Protein AF-A0A849FZ26-F1 (afdb_monomer_lite)

Sequence (110 aa):
MVIPSGFLFALLTAVLVIFGDTLIKVAADRATLSSPPMFAGMALYAISAICWYYTMRHAGLAEGAVAFSMLSLIALCLIGATIFGEPIGIRQAFGMIFALAAMFFMSQQA

pLDDT: mean 91.32, std 11.0, range [39.94, 98.19]

Radius of gyration: 15.11 Å; chains: 1; bounding box: 40×35×39 Å

Structure (mmCIF, N/CA/C/O backbone):
data_AF-A0A849FZ26-F1
#
_entry.id   AF-A0A849FZ26-F1
#
loop_
_atom_site.group_PDB
_atom_site.id
_atom_site.type_symbol
_atom_site.label_atom_id
_atom_site.label_alt_id
_atom_site.label_comp_id
_atom_site.label_asym_id
_atom_site.label_entity_id
_atom_site.label_seq_id
_atom_site.pdbx_PDB_ins_code
_atom_site.Cartn_x
_atom_site.Cartn_y
_atom_site.Cartn_z
_atom_site.occupancy
_atom_site.B_iso_or_equiv
_atom_site.auth_seq_id
_atom_site.auth_comp_id
_atom_site.auth_asym_id
_atom_site.auth_atom_id
_atom_site.pdbx_PDB_model_num
ATOM 1 N N . MET A 1 1 ? -25.762 1.364 9.727 1.00 39.94 1 MET A N 1
ATOM 2 C CA . MET A 1 1 ? -24.341 0.989 9.867 1.00 39.94 1 MET A CA 1
ATOM 3 C C . MET A 1 1 ? -23.520 2.193 9.433 1.00 39.94 1 MET A C 1
ATOM 5 O O . MET A 1 1 ? -23.359 2.414 8.242 1.00 39.94 1 MET A O 1
ATOM 9 N N . VAL A 1 2 ? -23.165 3.072 10.371 1.00 42.44 2 VAL A N 1
ATOM 10 C CA . VAL A 1 2 ? -22.386 4.280 10.057 1.00 42.44 2 VAL A CA 1
ATOM 11 C C . VAL A 1 2 ? -20.943 3.822 9.927 1.00 42.44 2 VAL A C 1
ATOM 13 O O . VAL A 1 2 ? -20.394 3.342 10.910 1.00 42.44 2 VAL A O 1
ATOM 16 N N . ILE A 1 3 ? -20.356 3.890 8.732 1.00 55.34 3 ILE A N 1
ATOM 17 C CA . ILE A 1 3 ? -18.913 3.682 8.570 1.00 55.34 3 ILE A CA 1
ATOM 18 C C . ILE A 1 3 ? -18.239 4.832 9.332 1.00 55.34 3 ILE A C 1
ATOM 20 O O . ILE A 1 3 ? -18.472 5.986 8.960 1.00 55.34 3 ILE A O 1
ATOM 24 N N . PRO A 1 4 ? -17.457 4.574 10.397 1.00 68.56 4 PRO A N 1
ATOM 25 C CA . PRO A 1 4 ? -16.692 5.624 11.059 1.00 68.56 4 PRO A CA 1
ATOM 26 C C . PRO A 1 4 ? -15.845 6.335 10.007 1.00 68.56 4 PRO A C 1
ATOM 28 O O . PRO A 1 4 ? -15.133 5.680 9.244 1.00 68.56 4 PRO A O 1
ATOM 31 N N . SER A 1 5 ? -15.941 7.661 9.928 1.00 72.38 5 SER A N 1
ATOM 32 C CA . SER A 1 5 ? -15.309 8.468 8.874 1.00 72.38 5 SER A CA 1
ATOM 33 C C . SER A 1 5 ? -13.808 8.188 8.708 1.00 72.38 5 SER A C 1
ATOM 35 O O . SER A 1 5 ? -13.283 8.333 7.607 1.00 72.38 5 SER A O 1
ATOM 37 N N . GLY A 1 6 ? -13.127 7.709 9.755 1.00 77.94 6 GLY A N 1
ATOM 38 C CA . GLY A 1 6 ? -11.732 7.270 9.699 1.00 77.94 6 GLY A CA 1
ATOM 39 C C . GLY A 1 6 ? -11.474 6.088 8.761 1.00 77.94 6 GLY A C 1
ATOM 40 O O . GLY A 1 6 ? -10.494 6.120 8.022 1.00 77.94 6 GLY A O 1
ATOM 41 N N . PHE A 1 7 ? -12.361 5.089 8.691 1.00 84.56 7 PHE A N 1
ATOM 42 C CA . PHE A 1 7 ? -12.164 3.940 7.792 1.00 84.56 7 PHE A CA 1
ATOM 43 C C . PHE A 1 7 ? -12.295 4.316 6.315 1.00 84.56 7 PHE A C 1
ATOM 45 O O . PHE A 1 7 ? -11.641 3.709 5.469 1.00 84.56 7 PHE A O 1
ATOM 52 N N . LEU A 1 8 ? -13.093 5.340 5.997 1.00 88.94 8 LEU A N 1
ATOM 53 C CA . LEU A 1 8 ? -13.171 5.863 4.635 1.00 88.94 8 LEU A CA 1
ATOM 54 C C . LEU A 1 8 ? -11.832 6.475 4.209 1.00 88.94 8 LEU A C 1
ATOM 56 O O . LEU A 1 8 ? -11.341 6.185 3.120 1.00 88.94 8 LEU A O 1
ATOM 60 N N . PHE A 1 9 ? -11.218 7.285 5.073 1.00 91.69 9 PHE A N 1
ATOM 61 C CA . PHE A 1 9 ? -9.899 7.843 4.789 1.00 91.69 9 PHE A CA 1
ATOM 62 C C . PHE A 1 9 ? -8.817 6.760 4.740 1.00 91.69 9 PHE A C 1
ATOM 64 O O . PHE A 1 9 ? -7.974 6.820 3.850 1.00 91.69 9 PHE A O 1
ATOM 71 N N . ALA A 1 10 ? -8.890 5.731 5.594 1.00 92.00 10 ALA A N 1
ATOM 72 C CA . ALA A 1 10 ? -7.970 4.593 5.548 1.00 92.00 10 ALA A CA 1
ATOM 73 C C . ALA A 1 10 ? -8.068 3.838 4.213 1.00 92.00 10 ALA A C 1
ATOM 75 O O . ALA A 1 10 ? -7.047 3.466 3.635 1.00 92.00 10 ALA A O 1
ATOM 76 N N . LEU A 1 11 ? -9.288 3.661 3.696 1.00 93.75 11 LEU A N 1
ATOM 77 C CA . LEU A 1 11 ? -9.526 3.077 2.378 1.00 93.75 11 LEU A CA 1
ATOM 78 C C . LEU A 1 11 ? -8.936 3.944 1.262 1.00 93.75 11 LEU A C 1
ATOM 80 O O . LEU A 1 11 ? -8.265 3.416 0.381 1.00 93.75 11 LEU A O 1
ATOM 84 N N . LEU A 1 12 ? -9.142 5.264 1.301 1.00 94.94 12 LEU A N 1
ATOM 85 C CA . LEU A 1 12 ? -8.554 6.181 0.317 1.00 94.94 12 LEU A CA 1
ATOM 86 C C . LEU A 1 12 ? -7.021 6.157 0.360 1.00 94.94 12 LEU A C 1
ATOM 88 O O . LEU A 1 12 ? -6.382 6.087 -0.690 1.00 94.94 12 LEU A O 1
ATOM 92 N N . THR A 1 13 ? -6.433 6.152 1.559 1.00 95.75 13 THR A N 1
ATOM 93 C CA . THR A 1 13 ? -4.989 5.974 1.748 1.00 95.75 13 THR A CA 1
ATOM 94 C C . THR A 1 13 ? -4.524 4.659 1.134 1.00 95.75 13 THR A C 1
ATOM 96 O O . THR A 1 13 ? -3.560 4.664 0.372 1.00 95.75 13 THR A O 1
ATOM 99 N N . ALA A 1 14 ? -5.218 3.551 1.415 1.00 96.81 14 ALA A N 1
ATOM 100 C CA . ALA A 1 14 ? -4.887 2.243 0.861 1.00 96.81 14 ALA A CA 1
ATOM 101 C C . ALA A 1 14 ? -4.932 2.262 -0.667 1.00 96.81 14 ALA A C 1
ATOM 103 O O . ALA A 1 14 ? -3.960 1.870 -1.295 1.00 96.81 14 ALA A O 1
ATOM 104 N N . VAL A 1 15 ? -5.999 2.788 -1.275 1.00 97.44 15 VAL A N 1
ATOM 105 C CA . VAL A 1 15 ? -6.120 2.888 -2.738 1.00 97.44 15 VAL A CA 1
ATOM 106 C C . VAL A 1 15 ? -4.938 3.653 -3.335 1.00 97.44 15 VAL A C 1
ATOM 108 O O . VAL A 1 15 ? -4.281 3.140 -4.239 1.00 97.44 15 VAL A O 1
ATOM 111 N N . LEU A 1 16 ? -4.623 4.844 -2.816 1.00 97.75 16 LEU A N 1
ATOM 112 C CA . LEU A 1 16 ? -3.503 5.646 -3.319 1.00 97.75 16 LEU A CA 1
ATOM 113 C C . LEU A 1 16 ? -2.163 4.913 -3.195 1.00 97.75 16 LEU A C 1
ATOM 115 O O . LEU A 1 16 ? -1.375 4.925 -4.140 1.00 97.75 16 LEU A O 1
ATOM 119 N N . VAL A 1 17 ? -1.923 4.255 -2.059 1.00 97.94 17 VAL A N 1
ATOM 120 C CA . VAL A 1 17 ? -0.701 3.473 -1.838 1.00 97.94 17 VAL A CA 1
ATOM 121 C C . VAL A 1 17 ? -0.644 2.259 -2.760 1.00 97.94 17 VAL A C 1
ATOM 123 O O . VAL A 1 17 ? 0.375 2.067 -3.401 1.00 97.94 17 VAL A O 1
ATOM 126 N N . ILE A 1 18 ? -1.729 1.499 -2.918 1.00 98.19 18 ILE A N 1
ATOM 127 C CA . ILE A 1 18 ? -1.788 0.324 -3.801 1.00 98.19 18 ILE A CA 1
ATOM 128 C C . ILE A 1 18 ? -1.447 0.712 -5.246 1.00 98.19 18 ILE A C 1
ATOM 130 O O . ILE A 1 18 ? -0.658 0.034 -5.911 1.00 98.19 18 ILE A O 1
ATOM 134 N N . PHE A 1 19 ? -2.017 1.815 -5.741 1.00 97.81 19 PHE A N 1
ATOM 135 C CA . PHE A 1 19 ? -1.666 2.343 -7.061 1.00 97.81 19 PHE A CA 1
ATOM 136 C C . PHE A 1 19 ? -0.201 2.796 -7.114 1.00 97.81 19 PHE A C 1
ATOM 138 O O . PHE A 1 19 ? 0.492 2.492 -8.086 1.00 97.81 19 PHE A O 1
ATOM 145 N N . GLY A 1 20 ? 0.287 3.472 -6.070 1.00 97.75 20 GLY A N 1
ATOM 146 C CA . GLY A 1 20 ? 1.688 3.871 -5.945 1.00 97.75 20 GLY A CA 1
ATOM 147 C C . GLY A 1 20 ? 2.653 2.686 -6.004 1.00 97.75 20 GLY A C 1
ATOM 148 O O . GLY A 1 20 ? 3.558 2.677 -6.835 1.00 97.75 20 GLY A O 1
ATOM 149 N N . ASP A 1 21 ? 2.412 1.658 -5.196 1.00 98.00 21 ASP A N 1
ATOM 150 C CA . ASP A 1 21 ? 3.180 0.413 -5.140 1.00 98.00 21 ASP A CA 1
ATOM 151 C C . ASP A 1 21 ? 3.154 -0.330 -6.474 1.00 98.00 21 ASP A C 1
ATOM 153 O O . ASP A 1 21 ? 4.180 -0.837 -6.922 1.00 98.00 21 ASP A O 1
ATOM 157 N N . THR A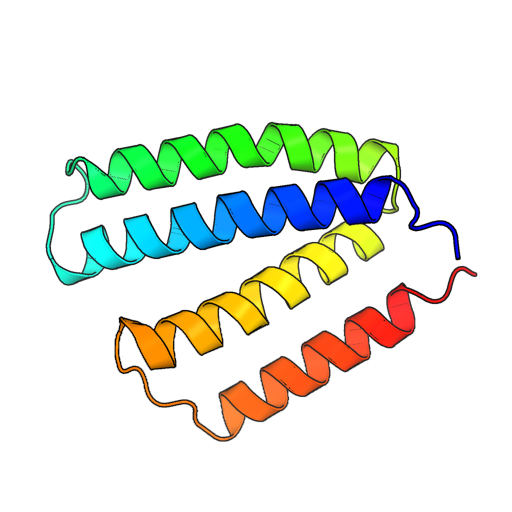 1 22 ? 2.012 -0.334 -7.164 1.00 97.44 22 THR A N 1
ATOM 158 C CA . THR A 1 22 ? 1.901 -0.933 -8.501 1.00 97.44 22 THR A CA 1
ATOM 159 C C . THR A 1 22 ? 2.799 -0.207 -9.511 1.00 97.44 22 THR A C 1
ATOM 161 O O . THR A 1 22 ? 3.489 -0.855 -10.300 1.00 97.44 22 THR A O 1
ATOM 164 N N . LEU A 1 23 ? 2.850 1.130 -9.482 1.00 97.19 23 LEU A N 1
ATOM 165 C CA . LEU A 1 23 ? 3.741 1.913 -10.350 1.00 97.19 23 LEU A CA 1
ATOM 166 C C . LEU A 1 23 ? 5.217 1.719 -9.990 1.00 97.19 23 LEU A C 1
ATOM 168 O O . LEU A 1 23 ? 6.053 1.572 -10.885 1.00 97.19 23 LEU A O 1
ATOM 172 N N . ILE A 1 24 ? 5.535 1.666 -8.696 1.00 97.50 24 ILE A N 1
ATOM 173 C CA . ILE A 1 24 ? 6.890 1.373 -8.218 1.00 97.50 24 ILE A CA 1
ATOM 174 C C . ILE A 1 24 ? 7.306 -0.030 -8.662 1.00 97.50 24 ILE A C 1
ATOM 176 O O . ILE A 1 24 ? 8.425 -0.199 -9.134 1.00 97.50 24 ILE A O 1
ATOM 180 N N . LYS A 1 25 ? 6.414 -1.023 -8.601 1.00 96.94 25 LYS A N 1
ATOM 181 C CA . LYS A 1 25 ? 6.674 -2.383 -9.088 1.00 96.94 25 LYS A CA 1
ATOM 182 C C . LYS A 1 25 ? 6.941 -2.412 -10.594 1.00 96.94 25 LYS A C 1
ATOM 184 O O . LYS A 1 25 ? 7.903 -3.042 -11.027 1.00 96.94 25 LYS A O 1
ATOM 189 N N . VAL A 1 26 ? 6.171 -1.665 -11.392 1.00 96.44 26 VAL A N 1
ATOM 190 C CA . VAL A 1 26 ? 6.452 -1.490 -12.830 1.00 96.44 26 VAL A CA 1
ATOM 191 C C . VAL A 1 26 ? 7.843 -0.889 -13.053 1.00 96.44 26 VAL A C 1
ATOM 193 O O . VAL A 1 26 ? 8.576 -1.356 -13.927 1.00 96.44 26 VAL A O 1
ATOM 196 N N . ALA A 1 27 ? 8.223 0.120 -12.264 1.00 96.38 27 ALA A N 1
ATOM 197 C CA . ALA A 1 27 ? 9.554 0.712 -12.337 1.00 96.38 27 ALA A CA 1
ATOM 198 C C . ALA A 1 27 ? 10.650 -0.281 -11.917 1.00 96.38 27 ALA A C 1
ATOM 200 O O . ALA A 1 27 ? 11.672 -0.369 -12.589 1.00 96.38 27 ALA A O 1
ATOM 201 N N . ALA A 1 28 ? 10.422 -1.053 -10.855 1.00 96.38 28 ALA A N 1
ATOM 202 C CA . ALA A 1 28 ? 11.371 -2.020 -10.316 1.00 96.38 28 ALA A CA 1
ATOM 203 C C . ALA A 1 28 ? 11.670 -3.163 -11.297 1.00 96.38 28 ALA A C 1
ATOM 205 O O . ALA A 1 28 ? 12.818 -3.585 -11.409 1.00 96.38 28 ALA A O 1
ATOM 206 N N . ASP A 1 29 ? 10.661 -3.639 -12.029 1.00 94.75 29 ASP A N 1
ATOM 207 C CA . ASP A 1 29 ? 10.833 -4.754 -12.964 1.00 94.75 29 ASP A CA 1
ATOM 208 C C . ASP A 1 29 ? 11.398 -4.312 -14.328 1.00 94.75 29 ASP A C 1
ATOM 210 O O . ASP A 1 29 ? 11.991 -5.125 -15.039 1.00 94.75 29 ASP A O 1
ATOM 214 N N . ARG A 1 30 ? 11.169 -3.056 -14.748 1.00 88.88 30 ARG A N 1
ATOM 215 C CA . ARG A 1 30 ? 11.371 -2.635 -16.153 1.00 88.88 30 ARG A CA 1
ATOM 216 C C . ARG A 1 30 ? 12.138 -1.327 -16.351 1.00 88.88 30 ARG A C 1
ATOM 218 O O . ARG A 1 30 ? 12.366 -0.951 -17.501 1.00 88.88 30 ARG A O 1
ATOM 225 N N . ALA A 1 31 ? 12.502 -0.608 -15.292 1.00 90.81 31 ALA A N 1
ATOM 226 C CA . ALA A 1 31 ? 13.067 0.736 -15.401 1.00 90.81 31 ALA A CA 1
ATOM 227 C C . ALA A 1 31 ? 14.120 1.052 -14.320 1.00 90.81 31 ALA A C 1
ATOM 229 O O . ALA A 1 31 ? 14.502 0.218 -13.506 1.00 90.81 31 ALA A O 1
ATOM 230 N N . THR A 1 32 ? 14.635 2.284 -14.347 1.00 92.19 32 THR A N 1
ATOM 231 C CA . THR A 1 32 ? 15.568 2.822 -13.347 1.00 92.19 32 THR A CA 1
ATOM 232 C C . THR A 1 32 ? 14.829 3.592 -12.249 1.00 92.19 32 THR A C 1
ATOM 234 O O . THR A 1 32 ? 13.665 3.972 -12.398 1.00 92.19 32 THR A O 1
ATOM 237 N N . LEU A 1 33 ? 15.534 3.912 -11.159 1.00 92.62 33 LEU A N 1
ATOM 238 C CA . LEU A 1 33 ? 15.007 4.745 -10.067 1.00 92.62 33 LEU A CA 1
ATOM 239 C C . LEU A 1 33 ? 14.601 6.162 -10.511 1.00 92.62 33 LEU A C 1
ATOM 241 O O . LEU A 1 33 ? 13.746 6.777 -9.890 1.00 92.62 33 LEU A O 1
ATOM 245 N N . SER A 1 34 ? 15.193 6.688 -11.583 1.00 94.44 34 SER A N 1
ATOM 246 C CA . SER A 1 34 ? 14.877 8.012 -12.138 1.00 94.44 34 SER A CA 1
ATOM 247 C C . SER A 1 34 ? 13.762 7.986 -13.190 1.00 94.44 34 SER A C 1
ATOM 249 O O . SER A 1 34 ? 13.591 8.944 -13.944 1.00 94.44 34 SER A O 1
ATOM 251 N N . SER A 1 35 ? 13.023 6.883 -13.298 1.00 95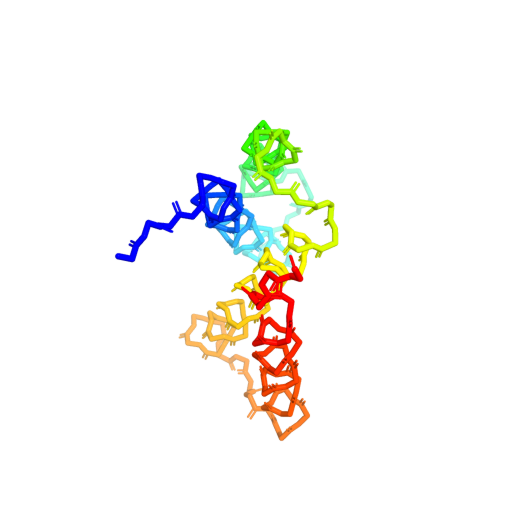.44 35 SER A N 1
ATOM 252 C CA . SER A 1 35 ? 11.991 6.721 -14.317 1.00 95.44 35 SER A CA 1
ATOM 253 C C . SER A 1 35 ? 10.664 7.400 -13.930 1.00 95.44 35 SER A C 1
ATOM 255 O O . SER A 1 35 ? 10.333 7.500 -12.745 1.00 95.44 35 SER A O 1
ATOM 257 N N . PRO A 1 36 ? 9.846 7.830 -14.914 1.00 96.50 36 PRO A N 1
ATOM 258 C CA . PRO A 1 36 ? 8.517 8.388 -14.658 1.00 96.50 36 PRO A CA 1
ATOM 259 C C . PRO A 1 36 ? 7.594 7.543 -13.756 1.00 96.50 36 PRO A C 1
ATOM 261 O O . PRO A 1 36 ? 6.977 8.135 -12.870 1.00 96.50 36 PRO A O 1
ATOM 264 N N . PRO A 1 37 ? 7.479 6.201 -13.901 1.00 95.75 37 PRO A N 1
ATOM 265 C CA . PRO A 1 37 ? 6.628 5.404 -13.013 1.00 95.75 37 PRO A CA 1
ATOM 266 C C . PRO A 1 37 ? 7.106 5.425 -11.556 1.00 95.75 37 PRO A C 1
ATOM 268 O O . PRO A 1 37 ? 6.269 5.474 -10.657 1.00 95.75 37 PRO A O 1
ATOM 271 N N . MET A 1 38 ? 8.422 5.481 -11.312 1.00 97.56 38 MET A N 1
ATOM 272 C CA . MET A 1 38 ? 8.956 5.632 -9.955 1.00 97.56 38 MET A CA 1
ATOM 273 C C . MET A 1 38 ? 8.521 6.969 -9.344 1.00 97.56 38 MET A C 1
ATOM 275 O O . MET A 1 38 ? 7.975 6.999 -8.242 1.00 97.56 38 MET A O 1
ATOM 279 N N . PHE A 1 39 ? 8.682 8.076 -10.077 1.00 97.69 39 PHE A N 1
ATOM 280 C CA . PHE A 1 39 ? 8.261 9.397 -9.596 1.00 97.69 39 PHE A CA 1
ATOM 281 C C . PHE A 1 39 ? 6.749 9.502 -9.381 1.00 97.69 39 PHE A C 1
ATOM 283 O O . PHE A 1 39 ? 6.312 10.084 -8.389 1.00 97.69 39 PHE A O 1
ATOM 290 N N . ALA A 1 40 ? 5.947 8.920 -10.274 1.00 97.56 40 ALA A N 1
ATOM 291 C CA . ALA A 1 40 ? 4.498 8.883 -10.122 1.00 97.56 40 ALA A CA 1
ATOM 292 C C . ALA A 1 40 ? 4.082 8.082 -8.875 1.00 97.56 40 ALA A C 1
ATOM 294 O O . ALA A 1 40 ? 3.246 8.547 -8.100 1.00 97.56 40 ALA A O 1
ATOM 295 N N . GLY A 1 41 ? 4.711 6.929 -8.631 1.00 97.38 41 GLY A N 1
ATOM 296 C CA . GLY A 1 41 ? 4.479 6.141 -7.421 1.00 97.38 41 GLY A CA 1
ATOM 297 C C . GLY A 1 41 ? 4.861 6.887 -6.139 1.00 97.38 41 GLY A C 1
ATOM 298 O O . GLY A 1 41 ? 4.076 6.930 -5.191 1.00 97.38 41 GLY A O 1
ATOM 299 N N . MET A 1 42 ? 6.013 7.566 -6.131 1.00 97.75 42 MET A N 1
ATOM 300 C CA . MET A 1 42 ? 6.432 8.427 -5.016 1.00 97.75 42 MET A CA 1
ATOM 301 C C . MET A 1 42 ? 5.446 9.573 -4.756 1.00 97.75 42 MET A C 1
ATOM 303 O O . MET A 1 42 ? 5.124 9.863 -3.603 1.00 97.75 42 MET A O 1
ATOM 307 N N . ALA A 1 43 ? 4.948 10.220 -5.813 1.00 98.06 43 ALA A N 1
ATOM 308 C CA . ALA A 1 43 ? 3.969 11.296 -5.689 1.00 98.06 43 ALA A CA 1
ATOM 309 C C . ALA A 1 43 ? 2.654 10.795 -5.070 1.00 98.06 43 ALA A C 1
ATOM 311 O O . ALA A 1 43 ? 2.116 11.447 -4.177 1.00 98.06 43 ALA A O 1
ATOM 312 N N . LEU A 1 44 ? 2.168 9.616 -5.475 1.00 98.00 44 LEU A N 1
ATOM 313 C CA . LEU A 1 44 ? 0.979 9.003 -4.873 1.00 98.00 44 LEU A CA 1
ATOM 314 C C . LEU A 1 44 ? 1.181 8.678 -3.388 1.00 98.00 44 LEU A C 1
ATOM 316 O O . LEU A 1 44 ? 0.277 8.925 -2.590 1.00 98.00 44 LEU A O 1
ATOM 320 N N . TYR A 1 45 ? 2.370 8.213 -2.997 1.00 96.44 45 TYR A N 1
ATOM 321 C CA . TYR A 1 45 ? 2.728 8.026 -1.588 1.00 96.44 45 TYR A CA 1
ATOM 322 C C . TYR A 1 45 ? 2.714 9.333 -0.790 1.00 96.44 45 TYR A C 1
ATOM 324 O O . TYR A 1 45 ? 2.209 9.382 0.330 1.00 96.44 45 TYR A O 1
ATOM 332 N N . ALA A 1 46 ? 3.247 10.413 -1.359 1.00 97.56 46 ALA A N 1
ATOM 333 C CA . ALA A 1 46 ? 3.207 11.718 -0.708 1.00 97.56 46 ALA A CA 1
ATOM 334 C C . ALA A 1 46 ? 1.762 12.223 -0.535 1.00 97.56 46 ALA A C 1
ATOM 336 O O . ALA A 1 46 ? 1.412 12.758 0.516 1.00 97.56 46 ALA A O 1
ATOM 337 N N . ILE A 1 47 ? 0.901 12.013 -1.536 1.00 97.50 47 ILE A N 1
ATOM 338 C CA . ILE A 1 47 ? -0.518 12.393 -1.475 1.00 97.50 47 ILE A CA 1
ATOM 339 C C . ILE A 1 47 ? -1.266 11.537 -0.443 1.00 97.50 47 ILE A C 1
ATOM 341 O O . ILE A 1 47 ? -2.084 12.063 0.316 1.00 97.50 47 ILE A O 1
ATOM 345 N N . SER A 1 48 ? -0.973 10.236 -0.361 1.00 96.81 48 SER A N 1
ATOM 346 C CA . SER A 1 48 ? -1.643 9.324 0.574 1.00 96.81 48 SER A CA 1
ATOM 347 C C . SER A 1 48 ? -1.400 9.700 2.039 1.00 96.81 48 SER A C 1
ATOM 349 O O . SER A 1 48 ? -2.283 9.492 2.877 1.00 96.81 48 SER A O 1
ATOM 351 N N . ALA A 1 49 ? -0.270 10.348 2.345 1.00 96.31 49 ALA A N 1
ATOM 352 C CA . ALA A 1 49 ? 0.019 10.886 3.672 1.00 96.31 49 ALA A CA 1
ATOM 353 C C . ALA A 1 49 ? -1.036 11.909 4.140 1.00 96.31 49 ALA A C 1
ATOM 355 O O . ALA A 1 49 ? -1.345 11.976 5.331 1.00 96.31 49 ALA A O 1
ATOM 356 N N . ILE A 1 50 ? -1.648 12.662 3.218 1.00 95.88 50 ILE A N 1
ATOM 357 C CA . ILE A 1 50 ? -2.721 13.615 3.537 1.00 95.88 50 ILE A CA 1
ATOM 358 C C . ILE A 1 50 ? -3.984 12.860 3.970 1.00 95.88 50 ILE A C 1
ATOM 360 O O . ILE A 1 50 ? -4.569 13.165 5.008 1.00 95.88 50 ILE A O 1
ATOM 364 N N . CYS A 1 51 ? -4.392 11.829 3.225 1.00 93.81 51 CYS A N 1
ATOM 365 C CA . CYS A 1 51 ? -5.519 10.971 3.608 1.00 93.81 51 CYS A CA 1
ATOM 366 C C . CYS A 1 51 ? -5.250 10.248 4.938 1.00 93.81 51 CYS A C 1
ATOM 368 O O . CYS A 1 51 ? -6.138 10.117 5.784 1.00 93.81 51 CYS A O 1
ATOM 370 N N . TRP A 1 52 ? -4.003 9.836 5.163 1.00 93.12 52 TRP A N 1
ATOM 371 C CA . TRP A 1 52 ? -3.583 9.181 6.396 1.00 93.12 52 TRP A CA 1
ATOM 372 C C . TRP A 1 52 ? -3.689 10.102 7.617 1.00 93.12 52 TRP A C 1
ATOM 374 O O . TRP A 1 52 ? -4.202 9.691 8.658 1.00 93.12 52 TRP A O 1
ATOM 384 N N . TYR A 1 53 ? -3.322 11.377 7.471 1.00 94.19 53 TYR A N 1
ATOM 385 C CA . TYR A 1 53 ? -3.554 12.390 8.501 1.00 94.19 53 TYR A CA 1
ATOM 386 C C . TYR A 1 53 ? -5.039 12.477 8.894 1.00 94.19 53 TYR A C 1
ATOM 388 O O . TYR A 1 53 ? -5.370 12.447 10.080 1.00 94.19 53 TYR A O 1
ATOM 396 N N . TYR A 1 54 ? -5.953 12.518 7.918 1.00 91.56 54 TYR A N 1
ATOM 397 C CA . TYR A 1 54 ? -7.393 12.546 8.203 1.00 91.56 54 TYR A CA 1
ATOM 398 C C . TYR A 1 54 ? -7.917 11.234 8.792 1.00 91.56 54 TYR A C 1
ATOM 400 O O . TYR A 1 54 ? -8.817 11.260 9.628 1.00 91.56 54 TYR A O 1
ATOM 408 N N . THR A 1 55 ? -7.322 10.097 8.434 1.00 90.12 55 THR A N 1
ATOM 409 C CA . THR A 1 55 ? -7.620 8.811 9.079 1.00 90.12 55 THR A CA 1
ATOM 410 C C . THR A 1 55 ? -7.372 8.901 10.582 1.00 90.12 55 THR A C 1
ATOM 412 O O . THR A 1 55 ? -8.275 8.625 11.370 1.00 90.12 55 THR A O 1
ATOM 415 N N . MET A 1 56 ? -6.194 9.386 10.986 1.00 88.94 56 MET A N 1
ATOM 416 C CA . MET A 1 56 ? -5.832 9.531 12.403 1.00 88.94 56 MET A CA 1
ATOM 417 C C . MET A 1 56 ? -6.672 10.570 13.157 1.00 88.94 56 MET A C 1
ATOM 419 O O . MET A 1 56 ? -6.746 10.540 14.382 1.00 88.94 56 MET A O 1
ATOM 423 N N . ARG A 1 57 ? -7.315 11.507 12.452 1.00 90.88 57 ARG A N 1
ATOM 424 C CA . ARG A 1 57 ? -8.255 12.462 13.063 1.00 90.88 57 ARG A CA 1
ATOM 425 C C . ARG A 1 57 ? -9.580 11.813 13.470 1.00 90.88 57 ARG A C 1
ATOM 427 O O . ARG A 1 57 ? -10.306 12.406 14.264 1.00 90.88 57 ARG A O 1
ATOM 434 N N . HIS A 1 58 ? -9.903 10.644 12.919 1.00 84.88 58 HIS A N 1
ATOM 435 C CA . HIS A 1 58 ? -11.222 10.018 13.039 1.00 84.88 58 HIS A CA 1
ATOM 436 C C . HIS A 1 58 ? -11.199 8.550 13.490 1.00 84.88 58 HIS A C 1
ATOM 438 O O . HIS A 1 58 ? -12.263 8.006 13.775 1.00 84.88 58 HIS A O 1
ATOM 444 N N . ALA A 1 59 ? -10.030 7.912 13.550 1.00 83.94 59 ALA A N 1
ATOM 445 C CA . ALA A 1 59 ? -9.837 6.547 14.033 1.00 83.94 59 ALA A CA 1
ATOM 446 C C . ALA A 1 59 ? -8.573 6.456 14.894 1.00 83.94 59 ALA A C 1
ATOM 448 O O . ALA A 1 59 ? -7.645 7.260 14.741 1.00 83.94 59 ALA A O 1
ATOM 449 N N . GLY A 1 60 ? -8.519 5.457 15.779 1.00 86.12 60 GLY A N 1
ATOM 450 C CA . GLY A 1 60 ? -7.305 5.172 16.536 1.00 86.12 60 GLY A CA 1
ATOM 451 C C . GLY A 1 60 ? -6.148 4.814 15.600 1.00 86.12 60 GLY A C 1
ATOM 452 O O . GLY A 1 60 ? -6.351 4.186 14.561 1.00 86.12 60 GLY A O 1
ATOM 453 N N . LEU A 1 61 ? -4.916 5.174 15.979 1.00 88.94 61 LEU A N 1
ATOM 454 C CA . LEU A 1 61 ? -3.720 4.873 15.181 1.00 88.94 61 LEU A CA 1
ATOM 455 C C . LEU A 1 61 ? -3.642 3.383 14.819 1.00 88.94 61 LEU A C 1
ATOM 457 O O . LEU A 1 61 ? -3.361 3.034 13.676 1.00 88.94 61 LEU A O 1
ATOM 461 N N . ALA A 1 62 ? -3.912 2.514 15.795 1.00 89.50 62 ALA A N 1
ATOM 462 C CA . ALA A 1 62 ? -3.819 1.072 15.629 1.00 89.50 62 ALA A CA 1
ATOM 463 C C . ALA A 1 62 ? -4.937 0.518 14.722 1.00 89.50 62 ALA A C 1
ATOM 465 O O . ALA A 1 62 ? -4.661 -0.278 13.829 1.00 89.50 62 ALA A O 1
ATOM 466 N N . GLU A 1 63 ? -6.175 0.993 14.889 1.00 87.94 63 GLU A N 1
ATOM 467 C CA . GLU A 1 63 ? -7.319 0.608 14.047 1.00 87.94 63 GLU A CA 1
ATOM 468 C C . GLU A 1 63 ? -7.114 1.041 12.593 1.00 87.94 63 GLU A C 1
ATOM 470 O O . GLU A 1 63 ? -7.255 0.236 11.670 1.00 87.94 63 GLU A O 1
ATOM 475 N N . GLY A 1 64 ? -6.729 2.305 12.386 1.00 90.50 64 GLY A N 1
ATOM 476 C CA . GLY A 1 64 ? -6.438 2.842 11.062 1.00 90.50 64 GLY A CA 1
ATOM 477 C C . GLY A 1 64 ? -5.291 2.094 10.389 1.00 90.50 64 GLY A C 1
ATOM 478 O O . GLY A 1 64 ? -5.372 1.802 9.197 1.00 90.50 64 GLY A O 1
ATOM 479 N N . ALA A 1 65 ? -4.248 1.741 11.150 1.00 91.19 65 ALA A N 1
ATOM 480 C CA . ALA A 1 65 ? -3.080 1.046 10.617 1.00 91.19 65 ALA A CA 1
ATOM 481 C C . ALA A 1 65 ? -3.443 -0.368 10.168 1.00 91.19 65 ALA A C 1
ATOM 483 O O . ALA A 1 65 ? -3.101 -0.751 9.054 1.00 91.19 65 ALA A O 1
ATOM 484 N N . VAL A 1 66 ? -4.191 -1.118 10.982 1.00 92.69 66 VAL A N 1
ATOM 485 C CA . VAL A 1 66 ? -4.621 -2.471 10.610 1.00 92.69 66 VAL A CA 1
ATOM 486 C C . VAL A 1 66 ? -5.593 -2.455 9.437 1.00 92.69 66 VAL A C 1
ATOM 488 O O . VAL A 1 66 ? -5.436 -3.272 8.530 1.00 92.69 66 VAL A O 1
ATOM 491 N N . ALA A 1 67 ? -6.527 -1.502 9.383 1.00 92.12 67 ALA A N 1
ATOM 492 C CA . ALA A 1 67 ? -7.419 -1.351 8.236 1.00 92.12 67 ALA A CA 1
ATOM 493 C C . ALA A 1 67 ? -6.637 -1.085 6.943 1.00 92.12 67 ALA A C 1
ATOM 495 O O . ALA A 1 67 ? -6.798 -1.810 5.961 1.00 92.12 67 ALA A O 1
ATOM 496 N N . PHE A 1 68 ? -5.750 -0.088 6.960 1.00 93.00 68 PHE A N 1
ATOM 497 C CA . PHE A 1 68 ? -4.887 0.241 5.828 1.00 93.00 68 PHE A CA 1
ATOM 498 C C . PHE A 1 68 ? -4.008 -0.948 5.412 1.00 93.00 68 PHE A C 1
ATOM 500 O O . PHE A 1 68 ? -3.972 -1.306 4.235 1.00 93.00 68 PHE A O 1
ATOM 507 N N . SER A 1 69 ? -3.321 -1.587 6.361 1.00 93.88 69 SER A N 1
ATOM 508 C CA . SER A 1 69 ? -2.417 -2.704 6.079 1.00 93.88 69 SER A CA 1
ATOM 509 C C . SER A 1 69 ? -3.152 -3.918 5.524 1.00 93.88 69 SER A C 1
ATOM 511 O O . SER A 1 69 ? -2.661 -4.527 4.578 1.00 93.88 69 SER A O 1
ATOM 513 N N . MET A 1 70 ? -4.322 -4.262 6.069 1.00 95.62 70 MET A N 1
ATOM 514 C CA . MET A 1 70 ? -5.132 -5.372 5.565 1.00 95.62 70 MET A CA 1
ATOM 515 C C . MET A 1 70 ? -5.571 -5.116 4.120 1.00 95.62 70 MET A C 1
ATOM 517 O O . MET A 1 70 ? -5.380 -5.985 3.267 1.00 95.62 70 MET A O 1
ATOM 521 N N . LEU A 1 71 ? -6.084 -3.915 3.832 1.00 95.56 71 LEU A N 1
ATOM 522 C CA . LEU A 1 71 ? -6.517 -3.529 2.488 1.00 95.56 71 LEU A CA 1
ATOM 523 C C . LEU A 1 71 ? -5.360 -3.598 1.485 1.00 95.56 71 LEU A C 1
ATOM 525 O O . LEU A 1 71 ? -5.487 -4.250 0.448 1.00 95.56 71 LEU A O 1
ATOM 529 N N . SER A 1 72 ? -4.225 -2.976 1.816 1.00 95.56 72 SER A N 1
ATOM 530 C CA . SER A 1 72 ? -3.039 -2.951 0.956 1.00 95.56 72 SER A CA 1
ATOM 531 C C . SER A 1 72 ? -2.466 -4.349 0.734 1.00 95.56 72 SER A C 1
ATOM 533 O O . SER A 1 72 ? -2.188 -4.716 -0.404 1.00 95.56 72 SER A O 1
ATOM 535 N N . LEU A 1 73 ? -2.347 -5.170 1.783 1.00 95.69 73 LEU A N 1
ATOM 536 C CA . LEU A 1 73 ? -1.798 -6.525 1.687 1.00 95.69 73 LEU A CA 1
ATOM 537 C C . LEU A 1 73 ? -2.638 -7.411 0.765 1.00 95.69 73 LEU A C 1
ATOM 539 O O . LEU A 1 73 ? -2.090 -8.048 -0.136 1.00 95.69 73 LEU A O 1
ATOM 543 N N . ILE A 1 74 ? -3.957 -7.456 0.978 1.00 96.56 74 ILE A N 1
ATOM 544 C CA . ILE A 1 74 ? -4.848 -8.296 0.169 1.00 96.56 74 ILE A CA 1
ATOM 545 C C . ILE A 1 74 ? -4.840 -7.813 -1.280 1.00 96.56 74 ILE A C 1
ATOM 547 O O . ILE A 1 74 ? -4.639 -8.614 -2.192 1.00 96.56 74 ILE A O 1
ATOM 551 N N . ALA A 1 75 ? -5.011 -6.508 -1.500 1.00 97.06 75 ALA A N 1
ATOM 552 C CA . ALA A 1 75 ? -5.060 -5.952 -2.845 1.00 97.06 75 ALA A CA 1
ATOM 553 C C . ALA A 1 75 ? -3.748 -6.172 -3.606 1.00 97.06 75 ALA A C 1
ATOM 555 O O . ALA A 1 75 ? -3.789 -6.633 -4.743 1.00 97.06 75 ALA A O 1
ATOM 556 N N . LEU A 1 76 ? -2.592 -5.914 -2.988 1.00 97.06 76 LEU A N 1
ATOM 557 C CA . LEU A 1 76 ? -1.291 -6.107 -3.633 1.00 97.06 76 LEU A CA 1
ATOM 558 C C . LEU A 1 76 ? -0.981 -7.579 -3.888 1.00 97.06 76 LEU A C 1
ATOM 560 O O . LEU A 1 76 ? -0.401 -7.891 -4.922 1.00 97.06 76 LEU A O 1
ATOM 564 N N . CYS A 1 77 ? -1.405 -8.494 -3.014 1.00 96.62 77 CYS A N 1
ATOM 565 C CA . CYS A 1 77 ? -1.258 -9.925 -3.275 1.00 96.62 77 CYS A CA 1
ATOM 566 C C . CYS A 1 77 ? -2.083 -10.357 -4.500 1.00 96.62 77 CYS A C 1
ATOM 568 O O . CYS A 1 77 ? -1.580 -11.073 -5.367 1.00 96.62 77 CYS A O 1
ATOM 570 N N . LEU A 1 78 ? -3.324 -9.873 -4.613 1.00 96.50 78 LEU A N 1
ATOM 571 C CA . LEU A 1 78 ? -4.182 -10.141 -5.769 1.00 96.50 78 LEU A CA 1
ATOM 572 C C . LEU A 1 78 ? -3.660 -9.473 -7.048 1.00 96.50 78 LEU A C 1
ATOM 574 O O . LEU A 1 78 ? -3.670 -10.095 -8.109 1.00 96.50 78 LEU A O 1
ATOM 578 N N . ILE A 1 79 ? -3.179 -8.232 -6.964 1.00 97.31 79 ILE A N 1
ATOM 579 C CA . ILE A 1 79 ? -2.566 -7.501 -8.082 1.00 97.31 79 ILE A CA 1
ATOM 580 C C . ILE A 1 79 ? -1.285 -8.201 -8.541 1.00 97.31 79 ILE A C 1
ATOM 582 O O . ILE A 1 79 ? -1.123 -8.442 -9.734 1.00 97.31 79 ILE A O 1
ATOM 586 N N . GLY A 1 80 ? -0.412 -8.595 -7.612 1.00 97.06 80 GLY A N 1
ATOM 587 C CA . GLY A 1 80 ? 0.785 -9.389 -7.893 1.00 97.06 80 GLY A CA 1
ATOM 588 C C . GLY A 1 80 ? 0.443 -10.640 -8.695 1.00 97.06 80 GLY A C 1
ATOM 589 O O . GLY A 1 80 ? 1.026 -10.894 -9.747 1.00 97.06 80 GLY A O 1
ATOM 590 N N . ALA A 1 81 ? -0.589 -11.366 -8.272 1.00 96.75 81 ALA A N 1
ATOM 591 C CA . ALA A 1 81 ? -1.016 -12.584 -8.946 1.00 96.75 81 ALA A CA 1
ATOM 592 C C . ALA A 1 81 ? -1.657 -12.364 -10.317 1.00 96.75 81 ALA A C 1
ATOM 594 O O . ALA A 1 81 ? -1.384 -13.111 -11.255 1.00 96.75 81 ALA A O 1
ATOM 595 N N . THR A 1 82 ? -2.513 -11.352 -10.443 1.00 96.81 82 THR A N 1
ATOM 596 C CA . THR A 1 82 ? -3.332 -11.141 -11.649 1.00 96.81 82 THR A CA 1
ATOM 597 C C . THR A 1 82 ? -2.644 -10.292 -12.712 1.00 96.81 82 THR A C 1
ATOM 599 O O . THR A 1 82 ? -2.817 -10.557 -13.899 1.00 96.81 82 THR A O 1
ATOM 602 N N . ILE A 1 83 ? -1.862 -9.287 -12.311 1.00 96.75 83 ILE A N 1
ATOM 603 C CA . ILE A 1 83 ? -1.199 -8.335 -13.214 1.00 96.75 83 ILE A CA 1
ATOM 604 C C . ILE A 1 83 ? 0.262 -8.726 -13.446 1.00 96.75 83 ILE A C 1
ATOM 606 O O . ILE A 1 83 ? 0.742 -8.648 -14.576 1.00 96.75 83 ILE A O 1
ATOM 610 N N . PHE A 1 84 ? 0.966 -9.165 -12.399 1.00 96.38 84 PHE A N 1
AT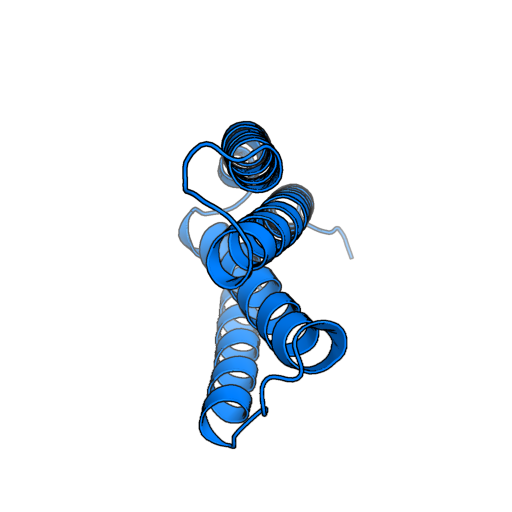OM 611 C CA . PHE A 1 84 ? 2.395 -9.493 -12.475 1.00 96.38 84 PHE A CA 1
ATOM 612 C C . PHE A 1 84 ? 2.673 -10.999 -12.608 1.00 96.38 84 PHE A C 1
ATOM 614 O O . PHE A 1 84 ? 3.812 -11.388 -12.858 1.00 96.38 84 PHE A O 1
ATOM 621 N N . GLY A 1 85 ? 1.643 -11.847 -12.504 1.00 94.88 85 GLY A N 1
ATOM 622 C CA . GLY A 1 85 ? 1.771 -13.301 -12.638 1.00 94.88 85 GLY A CA 1
ATOM 623 C C . GLY A 1 85 ? 2.492 -13.971 -11.465 1.00 94.88 85 GLY A C 1
ATOM 624 O O . GLY A 1 85 ? 3.036 -15.065 -11.621 1.00 94.88 85 GLY A O 1
ATOM 625 N N . GLU A 1 86 ? 2.532 -13.328 -10.298 1.00 95.50 86 GLU A N 1
ATOM 626 C CA . GLU A 1 86 ? 3.202 -13.8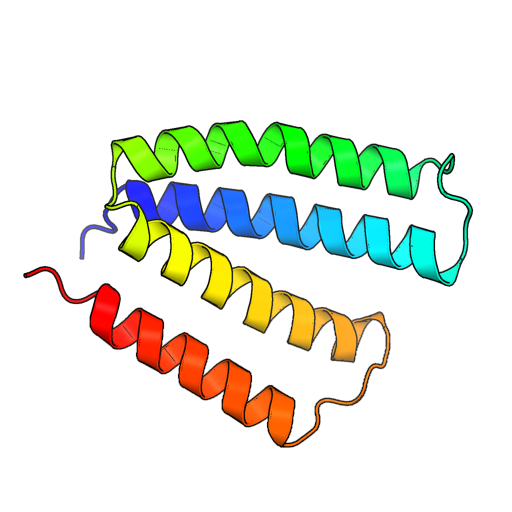58 -9.111 1.00 95.50 86 GLU A CA 1
ATOM 627 C C . GLU A 1 86 ? 2.357 -14.965 -8.444 1.00 95.50 86 GLU A C 1
ATOM 629 O O . GLU A 1 86 ? 1.171 -14.774 -8.170 1.00 95.50 86 GLU A O 1
ATOM 634 N N . PRO A 1 87 ? 2.919 -16.147 -8.140 1.00 93.62 87 PRO A N 1
ATOM 635 C CA . PRO A 1 87 ? 2.133 -17.236 -7.572 1.00 93.62 87 PRO A CA 1
ATOM 636 C C . PRO A 1 87 ? 1.688 -16.932 -6.132 1.00 93.62 87 PRO A C 1
ATOM 638 O O . PRO A 1 87 ? 2.507 -16.641 -5.255 1.00 93.62 87 PRO A O 1
ATOM 641 N N . ILE A 1 88 ? 0.390 -17.096 -5.853 1.00 93.69 88 ILE A N 1
ATOM 642 C CA . ILE A 1 88 ? -0.141 -17.075 -4.481 1.00 93.69 88 ILE A CA 1
ATOM 643 C C . ILE A 1 88 ? 0.085 -18.449 -3.856 1.00 93.69 88 ILE A C 1
ATOM 645 O O . ILE A 1 88 ? -0.641 -19.408 -4.112 1.00 93.69 88 ILE A O 1
ATOM 649 N N . GLY A 1 89 ? 1.116 -18.540 -3.024 1.00 94.62 89 GLY A N 1
ATOM 650 C CA . GLY A 1 89 ? 1.381 -19.720 -2.216 1.00 94.62 89 GLY A CA 1
ATOM 651 C C . GLY A 1 89 ? 0.507 -19.794 -0.962 1.00 94.62 89 GLY A C 1
ATOM 652 O O . GLY A 1 89 ? -0.158 -18.842 -0.548 1.00 94.62 89 GLY A O 1
ATOM 653 N N . ILE A 1 90 ? 0.579 -20.943 -0.290 1.00 95.31 90 ILE A N 1
ATOM 654 C CA . ILE A 1 90 ? -0.159 -21.194 0.955 1.00 95.31 90 ILE A CA 1
ATOM 655 C C . ILE A 1 90 ? 0.202 -20.199 2.072 1.00 95.31 90 ILE A C 1
ATOM 657 O O . ILE A 1 90 ? -0.648 -19.819 2.872 1.00 95.31 90 ILE A O 1
ATOM 661 N N . ARG A 1 91 ? 1.452 -19.717 2.098 1.00 93.94 91 ARG A N 1
ATOM 662 C CA . ARG A 1 91 ? 1.930 -18.730 3.079 1.00 93.94 91 ARG A CA 1
ATOM 663 C C . ARG A 1 91 ? 1.231 -17.381 2.904 1.00 93.94 91 ARG A C 1
ATOM 665 O O . ARG A 1 91 ? 0.821 -16.782 3.893 1.00 93.94 91 ARG A O 1
ATOM 672 N N . GLN A 1 92 ? 1.070 -16.930 1.661 1.00 94.00 92 GLN A N 1
ATOM 673 C CA . GLN A 1 92 ? 0.352 -15.701 1.327 1.00 94.00 92 GLN A CA 1
ATOM 674 C C . GLN A 1 92 ? -1.133 -15.824 1.680 1.00 94.00 92 GLN A C 1
ATOM 676 O O . GLN A 1 92 ? -1.698 -14.902 2.263 1.00 94.00 92 GLN A O 1
ATOM 681 N N . ALA A 1 93 ? -1.741 -16.986 1.413 1.00 94.12 93 ALA A N 1
ATOM 682 C CA . ALA A 1 93 ? -3.127 -17.256 1.790 1.00 94.12 93 ALA A CA 1
ATOM 683 C C . ALA A 1 93 ? -3.347 -17.141 3.309 1.00 94.12 93 ALA A C 1
ATOM 685 O O . ALA A 1 93 ? -4.243 -16.417 3.743 1.00 94.12 93 ALA A O 1
ATOM 686 N N . PHE A 1 94 ? -2.492 -17.769 4.125 1.00 96.94 94 PHE A N 1
ATOM 687 C CA . PHE A 1 94 ? -2.552 -17.613 5.584 1.00 96.94 94 PHE A CA 1
ATOM 688 C C . PHE A 1 94 ? -2.332 -16.163 6.031 1.00 96.94 94 PHE A C 1
ATOM 690 O O . PHE A 1 94 ? -3.040 -15.690 6.917 1.00 96.94 94 PHE A O 1
ATOM 697 N N . GLY A 1 95 ? -1.406 -15.438 5.396 1.00 95.50 95 GLY A N 1
ATOM 698 C CA . GLY A 1 95 ? -1.187 -14.015 5.665 1.00 95.50 95 GLY A CA 1
ATOM 699 C C . GLY A 1 95 ? -2.442 -13.166 5.441 1.00 95.50 95 GLY A C 1
ATOM 700 O O . GLY A 1 95 ? -2.805 -12.375 6.308 1.00 95.50 95 GLY A O 1
ATOM 701 N N . MET A 1 96 ? -3.150 -13.377 4.326 1.00 95.44 96 MET A N 1
ATOM 702 C CA . MET A 1 96 ? -4.416 -12.689 4.041 1.00 95.44 96 MET A CA 1
ATOM 703 C C . MET A 1 96 ? -5.507 -13.043 5.062 1.00 95.44 96 MET A C 1
ATOM 705 O O . MET A 1 96 ? -6.204 -12.151 5.544 1.00 95.44 96 MET A O 1
ATOM 709 N N . ILE A 1 97 ? -5.626 -14.319 5.446 1.00 96.25 97 ILE A N 1
ATOM 710 C CA . ILE A 1 97 ? -6.588 -14.759 6.471 1.00 96.25 97 ILE A CA 1
ATOM 711 C C . ILE A 1 97 ? -6.295 -14.079 7.815 1.00 96.25 97 ILE A C 1
ATOM 713 O O . ILE A 1 97 ? -7.211 -13.568 8.459 1.00 96.25 97 ILE A O 1
ATOM 717 N N . PHE A 1 98 ? -5.030 -14.026 8.235 1.00 96.38 98 PHE A N 1
ATOM 718 C CA . PHE A 1 98 ? -4.657 -13.372 9.489 1.00 96.38 98 PHE A CA 1
ATOM 719 C C . PHE A 1 98 ? -4.821 -11.853 9.442 1.00 96.38 98 PHE A C 1
ATOM 721 O O . PHE A 1 98 ? -5.220 -11.269 10.447 1.00 96.38 98 PHE A O 1
ATOM 728 N N . ALA A 1 99 ? -4.600 -11.214 8.293 1.00 95.38 99 ALA A N 1
ATOM 729 C CA . ALA A 1 99 ? -4.893 -9.793 8.120 1.00 95.38 99 ALA A CA 1
ATOM 730 C C . ALA A 1 99 ? -6.395 -9.499 8.294 1.00 95.38 99 ALA A C 1
ATOM 732 O O . ALA A 1 99 ? -6.766 -8.554 8.993 1.00 95.38 99 ALA A O 1
ATOM 733 N N . LEU A 1 100 ? -7.264 -10.342 7.723 1.00 94.25 100 LEU A N 1
ATOM 734 C CA . LEU A 1 100 ? -8.715 -10.247 7.913 1.00 94.25 100 LEU A CA 1
ATOM 735 C C . LEU A 1 100 ? -9.116 -10.488 9.372 1.00 94.25 100 LEU A C 1
ATOM 737 O O . LEU A 1 100 ? -9.932 -9.742 9.909 1.00 94.25 100 LEU A O 1
ATOM 741 N N . ALA A 1 101 ? -8.526 -11.490 10.028 1.00 95.25 101 ALA A N 1
ATOM 742 C CA . ALA A 1 101 ? -8.785 -11.778 11.436 1.00 95.25 101 ALA A CA 1
ATOM 743 C C . ALA A 1 101 ? -8.370 -10.607 12.342 1.00 95.25 101 ALA A C 1
ATOM 745 O O . ALA A 1 101 ? -9.135 -10.209 13.218 1.00 95.25 101 ALA A O 1
ATOM 746 N N . ALA A 1 102 ? -7.200 -10.009 12.100 1.00 93.56 102 ALA A N 1
ATOM 747 C CA . ALA A 1 102 ? -6.750 -8.824 12.826 1.00 93.56 102 ALA A CA 1
ATOM 748 C C . ALA A 1 102 ? -7.746 -7.665 12.666 1.00 93.56 102 ALA A C 1
ATOM 750 O O . ALA A 1 102 ? -8.163 -7.071 13.659 1.00 93.56 102 ALA A O 1
ATOM 751 N N . MET A 1 103 ? -8.195 -7.395 11.436 1.00 90.12 103 MET A N 1
ATOM 752 C CA . MET A 1 103 ? -9.191 -6.351 11.191 1.00 90.12 103 MET A CA 1
ATOM 753 C C . MET A 1 103 ? -10.531 -6.659 11.869 1.00 90.12 103 MET A C 1
ATOM 755 O O . MET A 1 103 ? -11.152 -5.763 12.435 1.00 90.12 103 MET A O 1
ATOM 759 N N . PHE A 1 104 ? -10.969 -7.919 11.866 1.00 90.50 104 PHE A N 1
ATOM 760 C CA . PHE A 1 104 ? -12.192 -8.328 12.552 1.00 90.50 104 PHE A CA 1
ATOM 761 C C . PHE A 1 104 ? -12.154 -7.978 14.046 1.00 90.50 104 PHE A C 1
ATOM 763 O O . PHE A 1 104 ? -13.111 -7.388 14.546 1.00 90.50 104 PHE A O 1
ATOM 770 N N . PHE A 1 105 ? -11.048 -8.267 14.737 1.00 90.06 105 PHE A N 1
ATOM 771 C CA . PH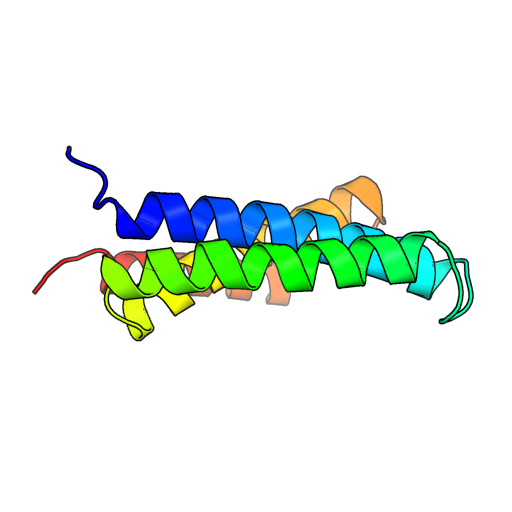E A 1 105 ? -10.894 -7.917 16.152 1.00 90.06 105 PHE A CA 1
ATOM 772 C C . PHE A 1 105 ? -10.798 -6.407 16.384 1.00 90.06 105 PHE A C 1
ATOM 774 O O . PHE A 1 105 ? -11.387 -5.907 17.333 1.00 90.06 105 PHE A O 1
ATOM 781 N N . MET A 1 106 ? -10.098 -5.672 15.518 1.00 86.56 106 MET A N 1
ATOM 782 C CA . MET A 1 106 ? -9.884 -4.229 15.706 1.00 86.56 106 MET A CA 1
ATOM 783 C C . MET A 1 106 ? -11.036 -3.349 15.214 1.00 86.56 106 MET A C 1
ATOM 785 O O . MET A 1 106 ? -11.089 -2.171 15.538 1.00 86.56 106 MET A O 1
ATOM 789 N N . SER A 1 107 ? -11.961 -3.904 14.432 1.00 78.25 107 SER A N 1
ATOM 790 C CA . SER A 1 107 ? -13.181 -3.205 14.007 1.00 78.25 107 SER A CA 1
ATOM 791 C C . SER A 1 107 ? -14.289 -3.219 15.063 1.00 78.25 107 SER A C 1
ATOM 793 O O . SER A 1 107 ? -15.241 -2.441 14.969 1.00 78.25 107 SER A O 1
ATOM 795 N N . GLN A 1 108 ? -14.177 -4.102 16.057 1.00 69.06 108 GLN A N 1
ATOM 796 C CA . GLN A 1 108 ? -15.083 -4.153 17.193 1.00 69.06 108 GLN A CA 1
ATOM 797 C C . GLN A 1 108 ? -14.664 -3.054 18.167 1.00 69.06 108 GLN A C 1
ATOM 799 O O . GLN A 1 108 ? -13.684 -3.198 18.892 1.00 69.06 108 GLN A O 1
ATOM 804 N N . GLN A 1 109 ? -15.380 -1.930 1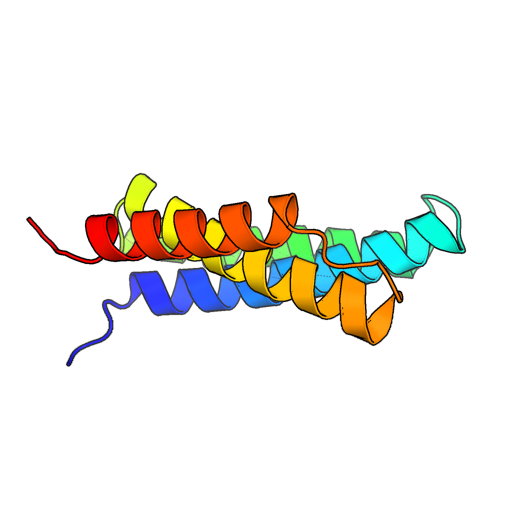8.123 1.00 56.78 109 GLN A N 1
ATOM 805 C CA . GLN A 1 109 ? -15.237 -0.852 19.102 1.00 56.78 109 GLN A CA 1
ATOM 806 C C . GLN A 1 109 ? -15.349 -1.436 20.520 1.00 56.78 109 GLN A C 1
ATOM 808 O O . GLN A 1 109 ? -16.259 -2.228 20.777 1.00 56.78 109 GLN A O 1
ATOM 813 N N . ALA A 1 110 ? -14.423 -1.061 21.405 1.00 46.50 110 ALA A N 1
ATOM 814 C CA . ALA A 1 110 ? -14.575 -1.252 22.847 1.00 46.50 110 ALA A CA 1
ATOM 815 C C . ALA A 1 110 ? -15.605 -0.266 23.416 1.00 46.50 110 ALA A C 1
ATOM 817 O O . ALA A 1 110 ? -15.625 0.895 22.941 1.00 46.50 110 ALA A O 1
#

Secondary structure (DSSP, 8-state):
----HHHHHHHHHHHHHHHHHHHHHHHHHHS-TTSHHHHHHHHHHHHHHHHHHHHHHHS-HHHHHHHHHHHHHHHHHHHHHHHS-----HHHHHHHHHHHHHHHHHTS--

Foldseek 3Di:
DDDQVLLVLLLVLLVLQLQLVVLCVVCVVPHDCPDPSNVSSVVSNVVSVVSNVVSVVGDPPQLSVLSNCLSNLVSNLVCCCPVVVDDDDPVSVVVNVVSVVSNVVSVPDD